Protein AF-A0A7H9HVC6-F1 (afdb_monomer_lite)

pLDDT: mean 76.09, std 16.56, range [40.53, 96.69]

Foldseek 3Di:
DVVVCVVCVVVLVCCLAQVLVCLVVVPQPVPADAQDKDFCLVRPLCVSQPNPCSVVDDAQFGMWHHNDPRKIWTFGDDLFTKIKIFPGSPLSNLVSQVVVCVVVVHDRPDPPQPFPWDKDWDWDWPDPPPDPDDDDDDDDDDPDPDDTDTDTDTDTDRDSDDGMDMGTPDHRDPPPPPPDD

Structure (mmCIF, N/CA/C/O backbone):
data_AF-A0A7H9HVC6-F1
#
_entry.id   AF-A0A7H9HVC6-F1
#
loop_
_atom_site.group_PDB
_atom_site.id
_atom_site.type_symbol
_atom_site.label_atom_id
_atom_site.label_alt_id
_atom_site.label_comp_id
_atom_site.label_asym_id
_atom_site.label_entity_id
_atom_site.label_seq_id
_atom_site.pdbx_PDB_ins_code
_atom_site.Cartn_x
_atom_site.Cartn_y
_atom_site.Cartn_z
_atom_site.occupancy
_atom_site.B_iso_or_equiv
_atom_site.auth_seq_id
_atom_site.auth_comp_id
_atom_site.auth_asym_id
_atom_site.auth_atom_id
_atom_site.pdbx_PDB_model_num
ATOM 1 N N . MET A 1 1 ? 7.213 -15.509 -13.392 1.00 59.66 1 MET A N 1
ATOM 2 C CA . MET A 1 1 ? 7.518 -14.592 -12.268 1.00 59.66 1 MET A CA 1
ATOM 3 C C . MET A 1 1 ? 7.952 -13.218 -12.749 1.00 59.66 1 MET A C 1
ATOM 5 O O . MET A 1 1 ? 7.408 -12.266 -12.218 1.00 59.66 1 MET A O 1
ATOM 9 N N . ARG A 1 2 ? 8.841 -13.082 -13.753 1.00 67.25 2 ARG A N 1
ATOM 10 C CA . ARG A 1 2 ? 9.175 -11.757 -14.321 1.00 67.25 2 ARG A CA 1
ATOM 11 C C . ARG A 1 2 ? 7.930 -10.970 -14.747 1.00 67.25 2 ARG A C 1
ATOM 13 O O . ARG A 1 2 ? 7.814 -9.810 -14.380 1.00 67.25 2 ARG A O 1
ATOM 20 N N . ASP A 1 3 ? 6.971 -11.639 -15.386 1.00 81.12 3 ASP A N 1
ATOM 21 C CA . ASP A 1 3 ? 5.720 -10.998 -15.817 1.00 81.12 3 ASP A CA 1
ATOM 22 C C . ASP A 1 3 ? 4.887 -10.472 -14.640 1.00 81.12 3 ASP A C 1
ATOM 24 O O . ASP A 1 3 ? 4.383 -9.360 -14.698 1.00 81.12 3 ASP A O 1
ATOM 28 N N . LEU A 1 4 ? 4.811 -11.221 -13.532 1.00 84.38 4 LEU A N 1
ATOM 29 C CA . LEU A 1 4 ? 4.116 -10.784 -12.316 1.00 84.38 4 LEU A CA 1
ATOM 30 C C . LEU A 1 4 ? 4.778 -9.539 -11.711 1.00 84.38 4 LEU A C 1
ATOM 32 O O . LEU A 1 4 ? 4.091 -8.592 -11.353 1.00 84.38 4 LEU A O 1
ATOM 36 N N . CYS A 1 5 ? 6.110 -9.526 -11.614 1.00 84.94 5 CYS A N 1
ATOM 37 C CA . CYS A 1 5 ? 6.838 -8.381 -11.069 1.00 84.94 5 CYS A CA 1
ATOM 38 C C . CYS A 1 5 ? 6.649 -7.119 -11.920 1.00 84.94 5 CYS A C 1
ATOM 40 O O . CYS A 1 5 ? 6.549 -6.033 -11.362 1.00 84.94 5 CYS A O 1
ATOM 42 N N . LEU A 1 6 ? 6.583 -7.258 -13.249 1.00 86.31 6 LEU A N 1
ATOM 43 C CA . LEU A 1 6 ? 6.290 -6.140 -14.147 1.00 86.31 6 LEU A CA 1
ATOM 44 C C . LEU A 1 6 ? 4.859 -5.632 -13.955 1.00 86.31 6 LEU A C 1
ATOM 46 O O . LEU A 1 6 ? 4.664 -4.431 -13.829 1.00 86.31 6 LEU A O 1
ATOM 50 N N . GLN A 1 7 ? 3.880 -6.535 -13.861 1.00 86.06 7 GLN A N 1
ATOM 51 C CA . GLN A 1 7 ? 2.475 -6.166 -13.656 1.00 86.06 7 GLN A CA 1
ATOM 52 C C . GLN A 1 7 ? 2.194 -5.536 -12.287 1.00 86.06 7 GLN A C 1
ATOM 54 O O . GLN A 1 7 ? 1.274 -4.735 -12.161 1.00 86.06 7 GLN A O 1
ATOM 59 N N . LEU A 1 8 ? 2.956 -5.914 -11.260 1.00 90.44 8 LEU A N 1
ATOM 60 C CA . LEU A 1 8 ? 2.825 -5.369 -9.909 1.00 90.44 8 LEU A CA 1
ATOM 61 C C . LEU A 1 8 ? 3.616 -4.086 -9.685 1.00 90.44 8 LEU A C 1
ATOM 63 O O . LEU A 1 8 ? 3.403 -3.426 -8.672 1.00 90.44 8 LEU A O 1
ATOM 67 N N . LYS A 1 9 ? 4.557 -3.754 -10.572 1.00 90.25 9 LYS A N 1
ATOM 68 C CA . LYS A 1 9 ? 5.484 -2.640 -10.368 1.00 90.25 9 LYS A CA 1
ATOM 69 C C . LYS A 1 9 ? 4.735 -1.342 -10.075 1.00 90.25 9 LYS A C 1
ATOM 71 O O . LYS A 1 9 ? 5.022 -0.702 -9.068 1.00 90.25 9 LYS A O 1
ATOM 76 N N . ASP A 1 10 ? 3.779 -0.994 -10.925 1.00 88.81 10 ASP A N 1
ATOM 77 C CA . ASP A 1 10 ? 3.070 0.283 -10.831 1.00 88.81 10 ASP A CA 1
ATOM 78 C C . ASP A 1 10 ? 2.178 0.332 -9.583 1.00 88.81 10 ASP A C 1
ATOM 80 O O . ASP A 1 10 ? 2.130 1.349 -8.898 1.00 88.81 10 ASP A O 1
ATOM 84 N N . GLU A 1 11 ? 1.581 -0.799 -9.193 1.00 90.75 11 GLU A N 1
ATOM 85 C CA . GLU A 1 11 ? 0.817 -0.896 -7.943 1.00 90.75 11 GLU A CA 1
ATOM 86 C C . GLU A 1 11 ? 1.710 -0.772 -6.708 1.00 90.75 11 GLU A C 1
ATOM 88 O O . GLU A 1 11 ? 1.336 -0.134 -5.731 1.00 90.75 11 GLU A O 1
ATOM 93 N N . LEU A 1 12 ? 2.912 -1.355 -6.723 1.00 91.44 12 LEU A N 1
ATOM 94 C CA . LEU A 1 12 ? 3.859 -1.209 -5.617 1.00 91.44 12 LEU A CA 1
ATOM 95 C C . LEU A 1 12 ? 4.361 0.233 -5.494 1.00 91.44 12 LEU A C 1
ATOM 97 O O . LEU A 1 12 ? 4.558 0.709 -4.375 1.00 91.44 12 LEU A O 1
ATOM 101 N N . VAL A 1 13 ? 4.533 0.934 -6.619 1.00 90.00 13 VAL A N 1
ATOM 102 C CA . VAL A 1 13 ? 4.846 2.369 -6.634 1.00 90.00 13 VAL A CA 1
ATOM 103 C C . VAL A 1 13 ? 3.679 3.166 -6.056 1.00 90.00 13 VAL A C 1
ATOM 105 O O . VAL A 1 13 ? 3.896 3.936 -5.124 1.00 90.00 13 VAL A O 1
ATOM 108 N N . LEU A 1 14 ? 2.449 2.917 -6.515 1.00 90.75 14 LEU A N 1
ATOM 109 C CA . LEU A 1 14 ? 1.233 3.538 -5.983 1.00 90.75 14 LEU A CA 1
ATOM 110 C C . LEU A 1 14 ? 1.116 3.322 -4.463 1.00 90.75 14 LEU A C 1
ATOM 112 O O . LEU A 1 14 ? 0.908 4.268 -3.703 1.00 90.75 14 LEU A O 1
ATOM 116 N N . ILE A 1 15 ? 1.320 2.086 -3.998 1.00 92.19 15 ILE A N 1
ATOM 117 C CA . ILE A 1 15 ? 1.282 1.728 -2.576 1.00 92.19 15 ILE A CA 1
ATOM 118 C C . ILE A 1 15 ? 2.338 2.502 -1.781 1.00 92.19 15 ILE A C 1
ATOM 120 O O . ILE A 1 15 ? 2.041 3.037 -0.710 1.00 92.19 15 ILE A O 1
ATOM 124 N N . ALA A 1 16 ? 3.574 2.551 -2.278 1.00 91.25 16 ALA A N 1
ATOM 125 C CA . ALA A 1 16 ? 4.679 3.184 -1.573 1.00 91.25 16 ALA A CA 1
ATOM 126 C C . ALA A 1 16 ? 4.565 4.714 -1.550 1.00 91.25 16 ALA A C 1
ATOM 128 O O . ALA A 1 16 ? 4.833 5.313 -0.511 1.00 91.25 16 ALA A O 1
ATOM 129 N N . TYR A 1 17 ? 4.184 5.347 -2.660 1.00 89.50 17 TYR A N 1
ATOM 130 C CA . TYR A 1 17 ? 4.224 6.804 -2.800 1.00 89.50 17 TYR A CA 1
ATOM 131 C C . TYR A 1 17 ? 2.928 7.489 -2.378 1.00 89.50 17 TYR A C 1
ATOM 133 O O . TYR A 1 17 ? 3.011 8.481 -1.648 1.00 89.50 17 TYR A O 1
ATOM 141 N N . GLU A 1 18 ? 1.777 6.927 -2.752 1.00 87.94 18 GLU A N 1
ATOM 142 C CA . GLU A 1 18 ? 0.467 7.554 -2.549 1.00 87.94 18 GLU A CA 1
ATOM 143 C C . GLU A 1 18 ? -0.264 6.981 -1.333 1.00 87.94 18 GLU A C 1
ATOM 145 O O . GLU A 1 18 ? -0.751 7.722 -0.480 1.00 87.94 18 GLU A O 1
ATOM 150 N N . LEU A 1 19 ? -0.304 5.651 -1.178 1.00 89.50 19 LEU A N 1
ATOM 151 C CA . LEU A 1 19 ? -1.044 5.059 -0.058 1.00 89.50 19 LEU A CA 1
ATOM 152 C C . LEU A 1 19 ? -0.282 5.187 1.264 1.00 89.50 19 LEU A C 1
ATOM 154 O O . LEU A 1 19 ? -0.906 5.391 2.301 1.00 89.50 19 LEU A O 1
ATOM 158 N N . ALA A 1 20 ? 1.046 5.049 1.277 1.00 89.50 20 ALA A N 1
ATOM 159 C CA . ALA A 1 20 ? 1.803 5.006 2.530 1.00 89.50 20 ALA A CA 1
ATOM 160 C C . ALA A 1 20 ? 1.584 6.235 3.441 1.00 89.50 20 ALA A C 1
ATOM 162 O O . ALA A 1 20 ? 1.330 6.027 4.634 1.00 89.50 20 ALA A O 1
ATOM 163 N N . PRO A 1 21 ? 1.626 7.487 2.938 1.00 88.44 21 PRO A N 1
ATOM 164 C CA . PRO A 1 21 ? 1.327 8.669 3.748 1.00 88.44 21 PRO A CA 1
ATOM 165 C C . PRO A 1 21 ? -0.103 8.649 4.300 1.00 88.44 21 PRO A C 1
ATOM 167 O O . PRO A 1 21 ? -0.303 8.823 5.504 1.00 88.44 21 PRO A O 1
ATOM 170 N N . GLU A 1 22 ? -1.084 8.340 3.452 1.00 88.56 22 GLU A N 1
ATOM 171 C CA . GLU A 1 22 ? -2.505 8.319 3.810 1.00 88.56 22 GLU A CA 1
ATOM 172 C C . GLU A 1 22 ? -2.849 7.228 4.833 1.00 88.56 22 GLU A C 1
ATOM 174 O O . GLU A 1 22 ? -3.655 7.437 5.744 1.00 88.56 22 GLU A O 1
ATOM 179 N N . LEU A 1 23 ? -2.204 6.064 4.735 1.00 87.06 23 LEU A N 1
ATOM 180 C CA . LEU A 1 23 ? -2.381 4.948 5.666 1.00 87.06 23 LEU A CA 1
ATOM 181 C C . LEU A 1 23 ? -1.805 5.236 7.060 1.00 87.06 23 LEU A C 1
ATOM 183 O O . LEU A 1 23 ? -2.256 4.632 8.041 1.00 87.06 23 LEU A O 1
ATOM 187 N N . VAL A 1 24 ? -0.801 6.114 7.159 1.00 86.19 24 VAL A N 1
ATOM 188 C CA . VAL A 1 24 ? -0.196 6.537 8.432 1.00 86.19 24 VAL A CA 1
ATOM 189 C C . VAL A 1 24 ? -0.945 7.723 9.030 1.00 86.19 24 VAL A C 1
ATOM 191 O O . VAL A 1 24 ? -1.272 7.685 10.216 1.00 86.19 24 VAL A O 1
ATOM 194 N N . ALA A 1 25 ? -1.224 8.750 8.225 1.00 84.25 25 ALA A N 1
ATOM 195 C CA . ALA A 1 25 ? -1.950 9.942 8.658 1.00 84.25 25 ALA A CA 1
ATOM 196 C C . ALA A 1 25 ? -3.412 9.628 9.006 1.00 84.25 25 ALA A C 1
ATOM 198 O O . ALA A 1 25 ? -4.014 10.303 9.838 1.00 84.25 25 ALA A O 1
ATOM 199 N N . GLY A 1 26 ? -3.977 8.582 8.394 1.00 77.25 26 GLY A N 1
ATOM 200 C CA . GLY A 1 26 ? -5.366 8.196 8.592 1.00 77.25 26 GLY A CA 1
ATOM 201 C C . GLY A 1 26 ? -6.350 9.175 7.957 1.00 77.25 26 GLY A C 1
ATOM 202 O O . GLY A 1 26 ? -7.506 9.177 8.357 1.00 77.25 26 GLY A O 1
ATOM 203 N N . GLY A 1 27 ? -5.924 9.994 6.990 1.00 78.50 27 GLY A N 1
ATOM 204 C CA . GLY A 1 27 ? -6.801 10.928 6.283 1.00 78.50 27 GLY A CA 1
ATOM 205 C C . GLY A 1 27 ? -7.852 10.175 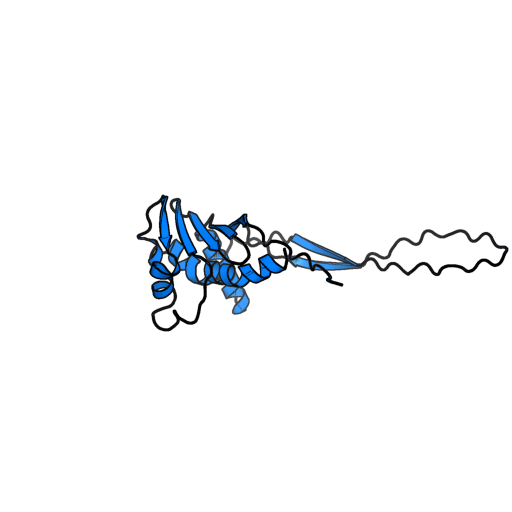5.472 1.00 78.50 27 GLY A C 1
ATOM 206 O O . GLY A 1 27 ? -8.992 9.994 5.901 1.00 78.50 27 GLY A O 1
ATOM 207 N N . THR A 1 28 ? -7.450 9.651 4.319 1.00 79.06 28 THR A N 1
ATOM 208 C CA . THR A 1 28 ? -8.362 8.958 3.398 1.00 79.06 28 THR A CA 1
ATOM 209 C C . THR A 1 28 ? -8.873 7.626 3.966 1.00 79.06 28 THR A C 1
ATOM 211 O O . THR A 1 28 ? -10.037 7.265 3.782 1.00 79.06 28 THR A O 1
ATOM 214 N N . PHE A 1 29 ? -8.030 6.907 4.714 1.00 81.94 29 PHE A N 1
ATOM 215 C CA . PHE A 1 29 ? -8.341 5.576 5.256 1.00 81.94 29 PHE A CA 1
ATOM 216 C C . PHE A 1 29 ? -8.858 5.582 6.705 1.00 81.94 29 PHE A C 1
ATOM 218 O O . PHE A 1 29 ? -9.183 4.519 7.238 1.00 81.94 29 PHE A O 1
ATOM 225 N N . GLY A 1 30 ? -8.963 6.744 7.363 1.00 75.75 30 GLY A N 1
ATOM 226 C CA . GLY A 1 30 ? -9.341 6.839 8.782 1.00 75.75 30 GLY A CA 1
ATOM 227 C C . GLY A 1 30 ? -10.737 6.313 9.098 1.00 75.75 30 GLY A C 1
ATOM 228 O O . GLY A 1 30 ? -10.958 5.739 10.165 1.00 75.75 30 GLY A O 1
ATOM 229 N N . ASN A 1 31 ? -11.655 6.435 8.138 1.00 81.38 31 ASN A N 1
ATOM 230 C CA . ASN A 1 31 ? -13.034 5.964 8.268 1.00 81.38 31 ASN A CA 1
ATOM 231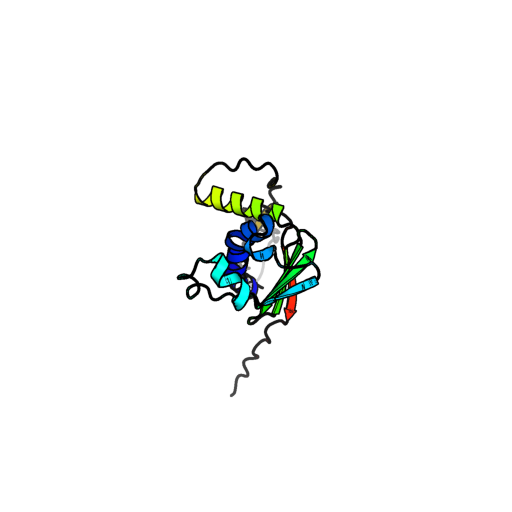 C C . ASN A 1 31 ? -13.158 4.435 8.201 1.00 81.38 31 ASN A C 1
ATOM 233 O O . ASN A 1 31 ? -14.198 3.892 8.576 1.00 81.38 31 ASN A O 1
ATOM 237 N N . LEU A 1 32 ? -12.118 3.733 7.739 1.00 87.25 32 LEU A N 1
ATOM 238 C CA . LEU A 1 32 ? -12.142 2.285 7.593 1.00 87.25 32 LEU A CA 1
ATOM 239 C C . LEU A 1 32 ? -11.948 1.620 8.965 1.00 87.25 32 LEU A C 1
ATOM 241 O O . LEU A 1 32 ? -10.885 1.719 9.595 1.00 87.25 32 LEU A O 1
ATOM 245 N N . ARG A 1 33 ? -12.988 0.936 9.454 1.00 90.19 33 ARG A N 1
ATOM 246 C CA . ARG A 1 33 ? -12.931 0.159 10.703 1.00 90.19 33 ARG A CA 1
ATOM 247 C C . ARG A 1 33 ? -12.182 -1.157 10.494 1.00 90.19 33 ARG A C 1
ATOM 249 O O . ARG A 1 33 ? -12.079 -1.658 9.380 1.00 90.19 33 ARG A O 1
ATOM 256 N N . ILE A 1 34 ? -11.658 -1.736 11.574 1.00 91.94 34 ILE A N 1
ATOM 257 C CA . ILE A 1 34 ? -11.014 -3.058 11.514 1.00 91.94 34 ILE A CA 1
ATOM 258 C C . ILE A 1 34 ? -12.047 -4.100 11.052 1.00 91.94 34 ILE A C 1
ATOM 260 O O . ILE A 1 34 ? -13.159 -4.136 11.570 1.00 91.94 34 ILE A O 1
ATOM 264 N N . GLY A 1 35 ? -11.675 -4.915 10.067 1.00 90.50 35 GLY A N 1
ATOM 265 C CA . GLY A 1 35 ? -12.532 -5.894 9.396 1.00 90.50 35 GLY A CA 1
ATOM 266 C C . GLY A 1 35 ? 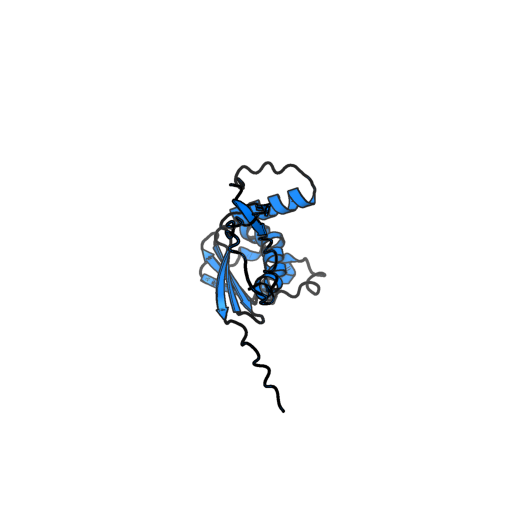-13.369 -5.321 8.248 1.00 90.50 35 GLY A C 1
ATOM 267 O O . GLY A 1 35 ? -13.925 -6.090 7.471 1.00 90.50 35 GLY A O 1
ATOM 268 N N . GLN A 1 36 ? -13.446 -3.995 8.102 1.00 92.62 36 GLN A N 1
ATOM 269 C CA . GLN A 1 36 ? -14.205 -3.362 7.029 1.00 92.62 36 GLN A CA 1
ATOM 270 C C . GLN A 1 36 ? -13.409 -3.369 5.725 1.00 92.62 36 GLN A C 1
ATOM 272 O O . GLN A 1 36 ? -12.217 -3.045 5.709 1.00 92.62 36 GLN A O 1
ATOM 277 N N . SER A 1 37 ? -14.106 -3.708 4.643 1.00 92.19 37 SER A N 1
ATOM 278 C CA . SER A 1 37 ? -13.616 -3.630 3.273 1.00 92.19 37 SER A CA 1
ATOM 279 C C . SER A 1 37 ? -14.358 -2.533 2.517 1.00 92.19 37 SER A C 1
ATOM 281 O O . SER A 1 37 ? -15.561 -2.345 2.715 1.00 92.19 37 SER A O 1
ATOM 283 N N . SER A 1 38 ? -13.638 -1.812 1.669 1.00 91.75 38 SER A N 1
ATOM 284 C CA . SER A 1 38 ? -14.187 -0.772 0.806 1.00 91.75 38 SER A CA 1
ATOM 285 C C . SER A 1 38 ? -13.599 -0.894 -0.589 1.00 91.75 38 SER A C 1
ATOM 287 O O . SER A 1 38 ? -12.428 -1.243 -0.750 1.00 91.75 38 SER A O 1
ATOM 289 N N . ASP A 1 39 ? -14.417 -0.571 -1.585 1.00 90.94 39 ASP A N 1
ATOM 290 C CA . ASP A 1 39 ? -13.985 -0.489 -2.975 1.00 90.94 39 ASP A CA 1
ATOM 291 C C . ASP A 1 39 ? -12.954 0.635 -3.145 1.00 90.94 39 ASP A C 1
ATOM 293 O O . ASP A 1 39 ? -13.150 1.751 -2.647 1.00 90.94 39 ASP A O 1
ATOM 297 N N . PHE A 1 40 ? -11.835 0.310 -3.790 1.00 89.00 40 PHE A N 1
ATOM 298 C CA . PHE A 1 40 ? -10.672 1.182 -3.885 1.00 89.00 40 PHE A CA 1
ATOM 299 C C . PHE A 1 40 ? -10.926 2.362 -4.827 1.00 89.00 40 PHE A C 1
ATOM 301 O O . PHE A 1 40 ? -10.725 3.522 -4.450 1.00 89.00 40 PHE A O 1
ATOM 308 N N . ALA A 1 41 ? -11.423 2.063 -6.029 1.00 84.75 41 ALA A N 1
ATOM 309 C CA . ALA A 1 41 ? -11.643 3.038 -7.087 1.00 84.75 41 ALA A CA 1
ATOM 310 C C . ALA A 1 41 ? -12.647 4.118 -6.666 1.00 84.75 41 ALA A C 1
ATOM 312 O O . ALA A 1 41 ? -12.361 5.311 -6.748 1.00 84.75 41 ALA A O 1
ATOM 313 N N . SER A 1 42 ? -13.800 3.705 -6.145 1.00 82.12 42 SER A N 1
ATOM 314 C CA . SER A 1 42 ? -14.886 4.626 -5.800 1.00 82.12 42 SER A CA 1
ATOM 315 C C . SER A 1 42 ? -14.595 5.495 -4.574 1.00 82.12 42 SER A C 1
ATOM 317 O O . SER A 1 42 ? -15.024 6.647 -4.528 1.00 82.12 42 SER A O 1
ATOM 319 N N . ASN A 1 43 ? -13.881 4.973 -3.570 1.00 82.62 43 ASN A N 1
ATOM 320 C CA . ASN A 1 43 ? -13.778 5.643 -2.267 1.00 82.62 43 ASN A CA 1
ATOM 321 C C . ASN A 1 43 ? -12.448 6.354 -2.012 1.00 82.62 43 ASN A C 1
ATOM 323 O O . ASN A 1 43 ? -12.408 7.234 -1.139 1.00 82.62 43 ASN A O 1
ATOM 327 N N . PHE A 1 44 ? -11.379 5.963 -2.712 1.00 82.00 44 PHE A N 1
ATOM 328 C CA . PHE A 1 44 ? -10.018 6.389 -2.380 1.00 82.00 44 PHE A CA 1
ATOM 329 C C . PHE A 1 44 ? -9.309 7.098 -3.535 1.00 82.00 44 PHE A C 1
ATOM 331 O O . PHE A 1 44 ? -8.651 8.100 -3.274 1.00 82.00 44 PHE A O 1
ATOM 338 N N . VAL A 1 45 ? -9.468 6.659 -4.789 1.00 80.94 45 VAL A N 1
ATOM 339 C CA . VAL A 1 45 ? -8.710 7.206 -5.938 1.00 80.94 45 VAL A CA 1
ATOM 340 C C . VAL A 1 45 ? -8.900 8.717 -6.103 1.00 80.94 45 VAL A C 1
ATOM 342 O O . VAL A 1 45 ? -7.924 9.454 -6.201 1.00 80.94 45 VAL A O 1
ATOM 345 N N . SER A 1 46 ? -10.140 9.204 -6.039 1.00 77.88 46 SER A N 1
ATOM 346 C CA . SER A 1 46 ? -10.445 10.638 -6.177 1.00 77.88 46 SER A CA 1
ATOM 347 C C . SER A 1 46 ? -9.871 11.504 -5.049 1.00 77.88 46 SER A C 1
ATOM 349 O O . SER A 1 46 ? -9.560 12.675 -5.270 1.00 77.88 46 SER A O 1
ATOM 351 N N . LYS A 1 47 ? -9.718 10.933 -3.848 1.00 80.75 47 LYS A N 1
ATOM 352 C CA . LYS A 1 47 ? -9.164 11.613 -2.668 1.00 80.75 47 LYS A CA 1
ATOM 353 C C . LYS A 1 47 ? -7.638 11.577 -2.636 1.00 80.75 47 LYS A C 1
ATOM 355 O O . LYS A 1 47 ? -7.039 12.542 -2.186 1.00 80.75 47 LYS A O 1
ATOM 360 N N . LEU A 1 48 ? -7.040 10.485 -3.114 1.00 78.31 48 LEU A N 1
ATOM 361 C CA . LEU A 1 48 ? -5.589 10.315 -3.224 1.00 78.31 48 LEU A CA 1
ATOM 362 C C . LEU A 1 48 ? -4.993 11.237 -4.295 1.00 78.31 48 LEU A C 1
ATOM 364 O O . LEU A 1 48 ? -3.949 11.828 -4.063 1.00 78.31 48 LEU A O 1
ATOM 368 N N . LEU A 1 49 ? -5.665 11.381 -5.442 1.00 72.94 49 LEU A N 1
ATOM 369 C CA . LEU A 1 49 ? -5.091 12.024 -6.633 1.00 72.94 49 LEU A CA 1
ATOM 370 C C . LEU A 1 49 ? -5.606 13.440 -6.907 1.00 72.94 49 LEU A C 1
ATOM 372 O O . LEU A 1 49 ? -5.240 14.034 -7.908 1.00 72.94 49 LEU A O 1
ATOM 376 N N . GLY A 1 50 ? -6.466 13.993 -6.049 1.00 66.44 50 GLY A N 1
ATOM 377 C CA . GLY A 1 50 ? -6.942 15.367 -6.205 1.00 66.44 50 GLY A CA 1
ATOM 378 C C . GLY A 1 50 ? -7.715 15.613 -7.507 1.00 66.44 50 GLY A C 1
ATOM 379 O O . GLY A 1 50 ? -7.245 16.327 -8.379 1.00 66.44 50 GLY A O 1
ATOM 380 N N . GLY A 1 51 ? -8.938 15.084 -7.615 1.00 59.03 51 GLY A N 1
ATOM 381 C CA . GLY A 1 51 ? -9.967 15.544 -8.567 1.00 59.03 51 GLY A CA 1
ATOM 382 C C . GLY A 1 51 ? -9.710 15.295 -10.064 1.00 59.03 51 GLY A C 1
ATOM 383 O O . GLY A 1 51 ? -10.419 14.486 -10.663 1.00 59.03 51 GLY A O 1
ATOM 384 N N . ASP A 1 52 ? -8.736 15.980 -10.664 1.00 60.03 52 ASP A N 1
ATOM 385 C CA . ASP A 1 52 ? -8.512 16.037 -12.120 1.00 60.03 52 ASP A CA 1
ATOM 386 C C . ASP A 1 52 ? -7.627 14.880 -12.631 1.00 60.03 52 ASP A C 1
ATOM 388 O O . ASP A 1 52 ? -7.874 14.315 -13.697 1.00 60.03 52 ASP A O 1
ATOM 392 N N . ASP A 1 53 ? -6.683 14.407 -11.809 1.00 62.03 53 ASP A N 1
ATOM 393 C CA . ASP A 1 53 ? -5.757 13.316 -12.167 1.00 62.03 53 ASP A CA 1
ATOM 394 C C . ASP A 1 53 ? -6.367 11.911 -12.001 1.00 62.03 53 ASP A C 1
ATOM 396 O O . ASP A 1 53 ? -5.733 10.893 -12.289 1.00 62.03 53 ASP A O 1
ATOM 400 N N . SER A 1 54 ? -7.627 11.826 -11.567 1.00 61.50 54 SER A N 1
ATOM 401 C CA . SER A 1 54 ? -8.322 10.555 -11.316 1.00 61.50 54 SER A CA 1
ATOM 402 C C . SER A 1 54 ? -8.452 9.665 -12.561 1.00 61.50 54 SER A C 1
ATOM 404 O O . SER A 1 54 ? -8.485 8.443 -12.436 1.00 61.50 54 SER A O 1
ATOM 406 N N . ASN A 1 55 ? -8.454 10.257 -13.759 1.00 62.06 55 ASN A N 1
ATOM 407 C CA . ASN A 1 55 ? -8.494 9.528 -15.031 1.00 62.06 55 ASN A CA 1
ATOM 408 C C . ASN A 1 55 ? -7.115 9.039 -15.507 1.00 62.06 55 ASN A C 1
ATOM 410 O O . ASN A 1 55 ? -7.044 8.267 -16.463 1.00 62.06 55 ASN A O 1
ATOM 414 N N . LEU A 1 56 ? -6.021 9.483 -14.877 1.00 63.22 56 LEU A N 1
ATOM 415 C CA . LEU A 1 56 ? -4.655 9.165 -15.305 1.00 63.22 56 LEU A CA 1
ATOM 416 C C . LEU A 1 56 ? -4.130 7.855 -14.703 1.00 63.22 56 LEU A C 1
ATOM 418 O O . LEU A 1 56 ? -3.182 7.280 -15.237 1.00 63.22 56 LEU A O 1
ATOM 422 N N . ILE A 1 57 ? -4.741 7.361 -13.620 1.00 66.88 57 ILE A N 1
ATOM 423 C CA . ILE A 1 57 ? -4.291 6.152 -12.922 1.00 66.88 57 ILE A CA 1
ATOM 424 C C . ILE A 1 57 ? -5.336 5.044 -13.031 1.00 66.88 57 ILE A C 1
ATOM 426 O O . ILE A 1 57 ? -6.341 5.021 -12.325 1.00 66.88 57 ILE A O 1
ATOM 430 N N . THR A 1 58 ? -5.050 4.051 -13.870 1.00 73.81 58 THR A N 1
ATOM 431 C CA . THR A 1 58 ? -5.772 2.774 -13.882 1.00 73.81 58 THR A CA 1
ATOM 432 C C . THR A 1 58 ? -5.135 1.809 -12.883 1.00 73.81 58 THR A C 1
ATOM 434 O O . THR A 1 58 ? -4.247 1.039 -13.253 1.00 73.81 58 THR A O 1
ATOM 437 N N . SER A 1 59 ? -5.567 1.850 -11.619 1.00 86.06 59 SER A N 1
ATOM 438 C CA . SER A 1 59 ? -5.183 0.830 -10.632 1.00 86.06 59 SER A CA 1
ATOM 439 C C . SER A 1 59 ? -6.040 -0.426 -10.786 1.00 86.06 59 SER A C 1
ATOM 441 O O . SER A 1 59 ? -7.237 -0.360 -11.062 1.00 86.06 59 SER A O 1
ATOM 443 N N . ARG A 1 60 ? -5.413 -1.582 -10.585 1.00 91.06 60 ARG A N 1
ATOM 444 C CA . ARG A 1 60 ? -6.038 -2.913 -10.561 1.00 91.06 60 ARG A CA 1
ATOM 445 C C . ARG A 1 60 ? -6.329 -3.399 -9.140 1.00 91.06 60 ARG A C 1
ATOM 447 O O . ARG A 1 60 ? -6.683 -4.562 -8.935 1.00 91.06 60 ARG A O 1
ATOM 454 N N . ILE A 1 61 ? -6.133 -2.538 -8.144 1.00 92.75 61 ILE A N 1
ATOM 455 C CA . ILE A 1 61 ? -6.575 -2.791 -6.776 1.00 92.75 61 ILE A CA 1
ATOM 456 C C . ILE A 1 61 ? -8.091 -2.589 -6.743 1.00 92.75 61 ILE A C 1
ATOM 458 O O . ILE A 1 61 ? -8.580 -1.492 -6.991 1.00 92.75 61 ILE A O 1
ATOM 462 N N . GLU A 1 62 ? -8.836 -3.644 -6.427 1.00 93.25 62 GLU A N 1
ATOM 463 C CA . GLU A 1 62 ? -10.298 -3.590 -6.336 1.00 93.25 62 GLU A CA 1
ATOM 464 C C . GLU A 1 62 ? -10.753 -3.150 -4.948 1.00 93.25 62 GLU A C 1
ATOM 466 O O . GLU A 1 62 ? -11.622 -2.297 -4.812 1.00 93.25 62 GLU A O 1
ATOM 471 N N . THR A 1 63 ? -10.174 -3.722 -3.889 1.00 94.44 63 THR A N 1
ATOM 472 C CA . THR A 1 63 ? -10.638 -3.455 -2.522 1.00 94.44 63 THR A CA 1
ATOM 473 C C . THR A 1 63 ? -9.501 -3.228 -1.547 1.00 94.44 63 THR A C 1
ATOM 475 O O . THR A 1 63 ? -8.408 -3.785 -1.675 1.00 94.44 63 THR A O 1
ATOM 478 N N . VAL A 1 64 ? -9.795 -2.430 -0.521 1.00 94.50 64 VAL A N 1
ATOM 479 C CA . VAL A 1 64 ? -8.923 -2.193 0.628 1.00 94.50 64 VAL A CA 1
ATOM 480 C C . VAL A 1 64 ? -9.651 -2.603 1.889 1.00 94.50 64 VAL A C 1
ATOM 482 O O . VAL A 1 64 ? -10.763 -2.159 2.161 1.00 94.50 64 VAL A O 1
ATOM 485 N N . THR A 1 65 ? -9.002 -3.445 2.684 1.00 94.25 65 THR A N 1
ATOM 486 C CA . THR A 1 65 ? -9.529 -3.954 3.947 1.00 94.25 65 THR A CA 1
ATOM 487 C C . THR A 1 65 ? -8.574 -3.613 5.077 1.00 94.25 65 THR A C 1
ATOM 489 O O . THR A 1 65 ? -7.380 -3.915 5.005 1.00 94.25 65 THR A O 1
ATOM 492 N N . ARG A 1 66 ? -9.080 -3.023 6.161 1.00 93.44 66 ARG A N 1
ATOM 493 C CA . ARG A 1 66 ? -8.265 -2.798 7.361 1.00 93.44 66 ARG A CA 1
ATOM 494 C C . ARG A 1 66 ? -8.256 -4.059 8.210 1.00 93.44 66 ARG A C 1
ATOM 496 O O . ARG A 1 66 ? -9.268 -4.418 8.797 1.00 93.44 66 ARG A O 1
ATOM 503 N N . VAL A 1 67 ? -7.112 -4.725 8.307 1.00 93.38 67 VAL A N 1
ATOM 504 C CA . VAL A 1 67 ? -6.993 -6.002 9.033 1.00 93.38 67 VAL A CA 1
ATOM 505 C C . VAL A 1 67 ? -6.616 -5.781 10.498 1.00 93.38 67 VAL A C 1
ATOM 507 O O . VAL A 1 67 ? -7.043 -6.526 11.372 1.00 93.38 67 VAL A O 1
ATOM 510 N N . ALA A 1 68 ? -5.841 -4.736 10.792 1.00 91.25 68 ALA A N 1
ATOM 511 C CA . ALA A 1 68 ? -5.494 -4.346 12.158 1.00 91.25 68 ALA A CA 1
ATOM 512 C C . ALA A 1 68 ? -5.257 -2.831 12.252 1.00 91.25 68 ALA A C 1
ATOM 514 O O . ALA A 1 68 ? -5.395 -2.102 11.269 1.00 91.25 68 ALA A O 1
ATOM 515 N N . LYS A 1 69 ? -4.856 -2.338 13.433 1.00 85.69 69 LYS A N 1
ATOM 516 C CA . LYS A 1 69 ? -4.621 -0.901 13.681 1.00 85.69 69 LYS A CA 1
ATOM 517 C C . LYS A 1 69 ? -3.736 -0.244 12.612 1.00 85.69 69 LYS A C 1
ATOM 519 O O . LYS A 1 69 ? -4.077 0.844 12.157 1.00 85.69 69 LYS A O 1
ATOM 524 N N . SER A 1 70 ? -2.657 -0.915 12.208 1.00 86.12 70 SER A N 1
ATOM 525 C CA . SER A 1 70 ? -1.676 -0.452 11.213 1.00 86.12 70 SER A CA 1
ATOM 526 C C . SER A 1 70 ? -1.383 -1.503 10.136 1.00 86.12 70 SER A C 1
ATOM 528 O O . SER A 1 70 ? -0.266 -1.556 9.622 1.00 86.12 70 SER A O 1
ATOM 530 N N . ARG A 1 71 ? -2.348 -2.390 9.856 1.00 91.94 71 ARG A N 1
ATOM 531 C CA . ARG A 1 71 ? -2.222 -3.427 8.824 1.00 91.94 71 ARG A CA 1
ATOM 532 C C . ARG A 1 71 ? -3.406 -3.386 7.887 1.00 91.94 71 ARG A C 1
ATOM 534 O O . ARG A 1 71 ? -4.552 -3.332 8.339 1.00 91.94 71 ARG A O 1
ATOM 541 N N . TYR A 1 72 ? -3.110 -3.474 6.603 1.00 94.50 72 TYR A N 1
ATOM 542 C CA . TYR A 1 72 ? -4.093 -3.372 5.537 1.00 94.50 72 TYR A CA 1
ATOM 543 C C . TYR A 1 72 ? -3.899 -4.512 4.550 1.00 94.50 72 TYR A C 1
ATOM 545 O O . TYR A 1 72 ? -2.788 -5.007 4.379 1.00 94.50 72 TYR A O 1
ATOM 553 N N . LYS A 1 73 ? -4.993 -4.925 3.926 1.00 95.94 73 LYS A N 1
ATOM 554 C CA . LYS A 1 73 ? -5.029 -5.926 2.870 1.00 95.94 73 LYS A CA 1
ATOM 555 C C . LYS A 1 73 ? -5.635 -5.288 1.634 1.00 95.94 73 LYS A C 1
ATOM 557 O O . LYS A 1 73 ? -6.715 -4.709 1.722 1.00 95.94 73 LYS A O 1
ATOM 562 N N . LEU A 1 74 ? -4.945 -5.408 0.514 1.00 96.06 74 LEU A N 1
ATOM 563 C CA . LEU A 1 74 ? -5.386 -4.939 -0.789 1.00 96.06 74 LEU A CA 1
ATOM 564 C C . LEU A 1 74 ? -5.700 -6.161 -1.646 1.00 96.06 74 LEU A C 1
ATOM 566 O O . LEU A 1 74 ? -4.882 -7.080 -1.729 1.00 96.06 74 LEU A O 1
ATOM 570 N N . HIS A 1 75 ? -6.877 -6.182 -2.258 1.00 96.56 75 HIS A N 1
ATOM 571 C CA . HIS A 1 75 ? -7.218 -7.190 -3.253 1.00 96.56 75 HIS A CA 1
ATOM 572 C C . HIS A 1 75 ? -6.857 -6.656 -4.635 1.00 96.56 75 HIS A C 1
ATOM 574 O O . HIS A 1 75 ? -7.394 -5.633 -5.054 1.00 96.56 75 HIS A O 1
ATOM 580 N N . TYR A 1 76 ? -5.938 -7.333 -5.315 1.00 95.31 76 TYR A N 1
ATOM 581 C CA . TYR A 1 76 ? -5.520 -7.007 -6.674 1.00 95.31 76 TYR A CA 1
ATOM 582 C C . TYR A 1 76 ? -6.103 -8.023 -7.643 1.00 95.31 76 TYR A C 1
ATOM 584 O O . TYR A 1 76 ? -5.974 -9.234 -7.426 1.00 95.31 76 TYR A O 1
ATOM 592 N N . LYS A 1 77 ? -6.646 -7.525 -8.755 1.00 93.62 77 LYS A N 1
ATOM 593 C CA . LYS A 1 77 ? -7.182 -8.370 -9.812 1.00 93.62 77 LYS A CA 1
ATOM 594 C C . LYS A 1 77 ? -6.758 -7.885 -11.193 1.00 93.62 77 LYS A C 1
ATOM 596 O O . LYS A 1 77 ? -7.149 -6.825 -11.666 1.00 93.62 77 LYS A O 1
ATOM 601 N N . GLY A 1 78 ? -5.960 -8.710 -11.855 1.00 89.19 78 GLY A N 1
ATOM 602 C CA . GLY A 1 78 ? -5.581 -8.578 -13.258 1.00 89.19 78 GLY A CA 1
ATOM 603 C C . GLY A 1 78 ? -5.462 -9.967 -13.878 1.00 89.19 78 GLY A C 1
ATOM 604 O O . GLY A 1 78 ? -6.279 -10.844 -13.603 1.00 89.19 78 GLY A O 1
ATOM 605 N N . ASP A 1 79 ? -4.402 -10.211 -14.653 1.00 89.81 79 ASP A N 1
ATOM 606 C CA . ASP A 1 79 ? -4.090 -11.571 -15.131 1.00 89.81 79 ASP A CA 1
ATOM 607 C C . ASP A 1 79 ? -3.780 -12.523 -13.961 1.00 89.81 79 ASP A C 1
ATOM 609 O O . ASP A 1 79 ? -4.011 -13.736 -14.023 1.00 89.81 79 ASP A O 1
ATOM 613 N N . TRP A 1 80 ? -3.238 -11.945 -12.889 1.00 92.06 80 TRP A N 1
ATOM 614 C CA . TRP A 1 80 ? -3.047 -12.570 -11.590 1.00 92.06 80 TRP A CA 1
ATOM 615 C C . TRP A 1 80 ? -4.088 -12.041 -10.611 1.00 92.06 80 TRP A C 1
ATOM 617 O O . TRP A 1 80 ? -4.460 -10.870 -10.660 1.00 92.06 80 TRP A O 1
ATOM 627 N N . GLU A 1 81 ? -4.495 -12.888 -9.676 1.00 94.44 81 GLU A N 1
ATOM 628 C CA . GLU A 1 81 ? -5.320 -12.481 -8.539 1.00 94.44 81 GLU A CA 1
ATOM 629 C C . GLU A 1 81 ? -4.489 -12.637 -7.274 1.00 94.44 81 GLU A C 1
ATOM 631 O O . GLU A 1 81 ? -3.890 -13.697 -7.052 1.00 94.44 81 GLU A O 1
ATOM 636 N N . LEU A 1 82 ? -4.391 -11.569 -6.484 1.00 95.94 82 LEU A N 1
ATOM 637 C CA . LEU A 1 82 ? -3.438 -11.476 -5.383 1.00 95.94 82 LEU A CA 1
ATOM 638 C C . LEU A 1 82 ? -4.069 -10.797 -4.167 1.00 95.94 82 LEU A C 1
ATOM 640 O O . LEU A 1 82 ? -4.876 -9.876 -4.298 1.00 95.94 82 LEU A O 1
ATOM 644 N N . GLU A 1 83 ? -3.611 -11.185 -2.981 1.00 96.69 83 GLU A N 1
ATOM 645 C CA . GLU A 1 83 ? -3.775 -10.379 -1.773 1.00 96.69 83 GLU A CA 1
ATOM 646 C C . GLU A 1 83 ? -2.432 -9.768 -1.382 1.00 96.69 83 GLU A C 1
ATOM 648 O O . GLU A 1 83 ? -1.447 -10.477 -1.161 1.00 96.69 83 GLU A O 1
ATOM 653 N N . ILE A 1 84 ? -2.397 -8.443 -1.287 1.00 96.31 84 ILE A N 1
ATOM 654 C CA . ILE A 1 84 ? -1.214 -7.686 -0.885 1.00 96.31 84 ILE A CA 1
ATOM 655 C C . ILE A 1 84 ? -1.447 -7.187 0.539 1.00 96.31 84 ILE A C 1
ATOM 657 O O . ILE A 1 84 ? -2.330 -6.367 0.790 1.00 96.31 84 ILE A O 1
ATOM 661 N N . PHE A 1 85 ? -0.660 -7.679 1.488 1.00 96.06 85 PHE A N 1
ATOM 662 C CA . PHE A 1 85 ? -0.736 -7.281 2.887 1.00 96.06 85 PHE A CA 1
ATOM 663 C C . PHE A 1 85 ? 0.341 -6.258 3.206 1.00 96.06 85 PHE A C 1
ATOM 665 O O . PHE A 1 85 ? 1.531 -6.537 3.110 1.00 96.06 85 PHE A O 1
ATOM 672 N N . ILE A 1 86 ? -0.080 -5.089 3.673 1.00 95.19 86 ILE A N 1
ATOM 673 C CA . ILE A 1 86 ? 0.804 -4.082 4.249 1.00 95.19 86 ILE A CA 1
ATOM 674 C C . ILE A 1 86 ? 0.950 -4.408 5.735 1.00 95.19 86 ILE A C 1
ATOM 676 O O . ILE A 1 86 ? 0.028 -4.188 6.529 1.00 95.19 86 ILE A O 1
ATOM 680 N N . THR A 1 87 ? 2.104 -4.953 6.116 1.00 92.62 87 THR A N 1
ATOM 681 C CA . THR A 1 87 ? 2.370 -5.431 7.483 1.00 92.62 87 THR A CA 1
ATOM 682 C C . THR A 1 87 ? 2.796 -4.313 8.431 1.00 92.62 87 THR A C 1
ATOM 684 O O . THR A 1 87 ? 2.522 -4.388 9.635 1.00 92.62 87 THR A O 1
ATOM 687 N N . SER A 1 88 ? 3.436 -3.266 7.900 1.00 89.88 88 SER A N 1
ATOM 688 C CA . SER A 1 88 ? 3.881 -2.091 8.653 1.00 89.88 88 SER A CA 1
ATOM 689 C C . SER A 1 88 ? 3.817 -0.822 7.805 1.00 89.88 88 SER A C 1
ATOM 691 O O . SER A 1 88 ? 4.673 -0.578 6.955 1.00 89.88 88 SER A O 1
ATOM 693 N N . THR A 1 89 ? 2.835 0.034 8.090 1.00 90.19 89 THR A N 1
ATOM 694 C CA . THR A 1 89 ? 2.693 1.340 7.425 1.00 90.19 89 THR A CA 1
ATOM 695 C C . THR A 1 89 ? 3.838 2.300 7.753 1.00 90.19 89 THR A C 1
ATOM 697 O O . THR A 1 89 ? 4.277 3.048 6.887 1.00 90.19 89 THR A O 1
ATOM 700 N N . LYS A 1 90 ? 4.389 2.236 8.975 1.00 89.19 90 LYS A N 1
ATOM 701 C CA . LYS A 1 90 ? 5.559 3.040 9.372 1.00 89.19 90 LYS A CA 1
ATOM 702 C C . LYS A 1 90 ? 6.785 2.710 8.524 1.00 89.19 90 LYS A C 1
ATOM 704 O O . LYS A 1 90 ? 7.433 3.610 8.006 1.00 89.19 90 LYS A O 1
ATOM 709 N N . ARG A 1 91 ? 7.067 1.417 8.343 1.00 88.88 91 ARG A N 1
ATOM 710 C CA . ARG A 1 91 ? 8.208 0.968 7.537 1.00 88.88 91 ARG A CA 1
ATOM 711 C C . ARG A 1 91 ? 8.012 1.292 6.060 1.00 88.88 91 ARG A C 1
ATOM 713 O O . ARG A 1 91 ? 8.956 1.696 5.397 1.00 88.88 91 ARG A O 1
ATOM 720 N N . LEU A 1 92 ? 6.784 1.160 5.561 1.00 90.81 92 LEU A N 1
ATOM 721 C CA . LEU A 1 92 ? 6.449 1.561 4.198 1.00 90.81 92 LEU A CA 1
ATOM 722 C C . LEU A 1 92 ? 6.733 3.058 3.962 1.00 90.81 92 LEU A C 1
ATOM 724 O O . LEU A 1 92 ? 7.319 3.417 2.945 1.00 90.81 92 LEU A O 1
ATOM 728 N N . LEU A 1 93 ? 6.406 3.919 4.934 1.00 90.06 93 LEU A N 1
ATOM 729 C CA . LEU A 1 93 ? 6.715 5.350 4.874 1.00 90.06 93 LEU A CA 1
ATOM 730 C C . LEU A 1 93 ? 8.228 5.631 4.919 1.00 90.06 93 LEU A C 1
ATOM 732 O O . LEU A 1 93 ? 8.715 6.500 4.201 1.00 90.06 93 LEU A O 1
ATOM 736 N N . GLU A 1 94 ? 8.991 4.886 5.720 1.00 88.81 94 GLU A N 1
ATOM 737 C CA . GLU A 1 94 ? 10.458 4.987 5.740 1.00 88.81 94 GLU A CA 1
ATOM 738 C C . GLU A 1 94 ? 11.076 4.608 4.390 1.00 88.81 94 GLU A C 1
ATOM 740 O O . GLU A 1 94 ? 11.982 5.301 3.923 1.00 88.81 94 GLU A O 1
ATOM 745 N N . ILE A 1 95 ? 10.565 3.545 3.757 1.00 89.56 95 ILE A N 1
ATOM 746 C CA . ILE A 1 95 ? 10.969 3.111 2.415 1.00 89.56 95 ILE A CA 1
ATOM 747 C C . ILE A 1 95 ? 10.668 4.204 1.393 1.00 89.56 95 ILE A C 1
ATOM 749 O O . ILE A 1 95 ? 11.552 4.548 0.615 1.00 89.56 95 ILE A O 1
ATOM 753 N N . ARG A 1 96 ? 9.471 4.802 1.424 1.00 90.56 96 ARG A N 1
ATOM 754 C CA . ARG A 1 96 ? 9.122 5.943 0.563 1.00 90.56 96 ARG A CA 1
ATOM 755 C C . ARG A 1 96 ? 10.127 7.084 0.712 1.00 90.56 96 ARG A C 1
ATOM 757 O O . ARG A 1 96 ? 10.670 7.556 -0.280 1.00 90.56 96 ARG A O 1
ATOM 764 N N . SER A 1 97 ? 10.410 7.501 1.946 1.00 89.31 97 SER A N 1
ATOM 765 C CA . SER A 1 97 ? 11.378 8.570 2.222 1.00 89.31 97 SER A CA 1
ATOM 766 C C . SER A 1 97 ? 12.781 8.227 1.717 1.00 89.31 97 SER A C 1
ATOM 768 O O . SER A 1 97 ? 13.483 9.098 1.208 1.00 89.31 97 SER A O 1
ATOM 770 N N . PHE A 1 98 ? 13.187 6.961 1.820 1.00 87.38 98 PHE A N 1
ATOM 771 C CA . PHE A 1 98 ? 14.454 6.486 1.272 1.00 87.38 98 PHE A CA 1
ATOM 772 C C . PHE A 1 98 ? 14.486 6.539 -0.259 1.00 87.38 98 PHE A C 1
ATOM 774 O O . PHE A 1 98 ? 15.454 7.044 -0.826 1.00 87.38 98 PHE A O 1
ATOM 781 N N . LEU A 1 99 ? 13.431 6.074 -0.931 1.00 87.44 99 LEU A N 1
ATOM 782 C CA . LEU A 1 99 ? 13.336 6.118 -2.392 1.00 87.44 99 LEU A CA 1
ATOM 783 C C . LEU A 1 99 ? 13.364 7.564 -2.913 1.00 87.44 99 LEU A C 1
ATOM 785 O O . LEU A 1 99 ? 14.161 7.870 -3.795 1.00 87.44 99 LEU A O 1
ATOM 789 N N . LEU A 1 100 ? 12.604 8.467 -2.287 1.00 88.44 100 LEU A N 1
ATOM 790 C CA . LEU A 1 100 ? 12.620 9.901 -2.601 1.00 88.44 100 LEU A CA 1
ATOM 791 C C . LEU A 1 100 ? 14.000 10.536 -2.388 1.00 88.44 100 LEU A C 1
ATOM 793 O O . LEU A 1 100 ? 14.456 11.327 -3.209 1.00 88.44 100 LEU A O 1
ATOM 797 N N . SER A 1 101 ? 14.693 10.190 -1.298 1.00 84.94 101 SER A N 1
ATOM 798 C CA . SER A 1 101 ? 16.038 10.722 -1.043 1.00 84.94 101 SER A CA 1
ATOM 799 C C . SER A 1 101 ? 17.062 10.264 -2.084 1.00 84.94 101 SER A C 1
ATOM 801 O O . SER A 1 101 ? 17.914 11.057 -2.476 1.00 84.94 101 SER A O 1
ATOM 803 N N . GLN A 1 102 ? 16.952 9.023 -2.575 1.00 82.75 102 GLN A N 1
ATOM 804 C CA . GLN A 1 102 ? 17.803 8.530 -3.658 1.00 82.75 102 GLN A CA 1
ATOM 805 C C . GLN A 1 102 ? 17.543 9.271 -4.966 1.00 82.75 102 GLN A C 1
ATOM 807 O O . GLN A 1 102 ? 18.494 9.645 -5.646 1.00 82.75 102 GLN A O 1
ATOM 812 N N . GLU A 1 103 ? 16.275 9.491 -5.305 1.00 82.31 103 GLU A N 1
ATOM 813 C CA . GLU A 1 103 ? 15.880 10.196 -6.525 1.00 82.31 103 GLU A CA 1
ATOM 814 C C . GLU A 1 103 ? 16.380 11.649 -6.539 1.00 82.31 103 GLU A C 1
ATOM 816 O O . GLU A 1 103 ? 16.864 12.132 -7.559 1.00 82.31 103 GLU A O 1
ATOM 821 N N . LEU A 1 104 ? 16.353 12.319 -5.383 1.00 82.81 104 LEU A N 1
ATOM 822 C CA . LEU A 1 104 ? 16.828 13.696 -5.215 1.00 82.81 104 LEU A CA 1
ATOM 823 C C . LEU A 1 104 ? 18.343 13.809 -4.961 1.00 82.81 104 LEU A C 1
ATOM 825 O O . LEU A 1 104 ? 18.854 14.918 -4.806 1.00 82.81 104 LEU A O 1
ATOM 829 N N . GLY A 1 105 ? 19.070 12.689 -4.877 1.00 77.50 105 GLY A N 1
ATOM 830 C CA . GLY A 1 105 ? 20.504 12.676 -4.565 1.00 77.50 105 GLY A CA 1
ATOM 831 C C . GLY A 1 105 ? 20.849 13.182 -3.157 1.00 77.50 105 GLY A C 1
ATOM 832 O O . GLY A 1 105 ? 21.972 13.628 -2.918 1.00 77.50 105 GLY A O 1
ATOM 833 N N . LEU A 1 106 ? 19.895 13.138 -2.223 1.00 76.88 106 LEU A N 1
ATOM 834 C CA . LEU A 1 106 ? 20.054 13.639 -0.859 1.00 76.88 106 LEU A CA 1
ATOM 835 C C . LEU A 1 106 ? 20.507 12.528 0.102 1.00 76.88 106 LEU A C 1
ATOM 837 O O . LEU A 1 106 ? 20.094 11.373 -0.036 1.00 76.88 106 LEU A O 1
ATOM 841 N N . PRO A 1 107 ? 21.320 12.854 1.124 1.00 70.06 107 PRO A N 1
ATOM 842 C CA . PRO A 1 107 ? 21.701 11.886 2.142 1.00 70.06 107 PRO A CA 1
ATOM 843 C C . PRO A 1 107 ? 20.477 11.448 2.959 1.00 70.06 107 PRO A C 1
ATOM 845 O O . PRO A 1 107 ? 19.787 12.262 3.577 1.00 70.06 107 PRO A O 1
ATOM 848 N N . TYR A 1 108 ? 20.218 10.140 2.985 1.00 68.81 108 TYR A N 1
ATOM 849 C CA . TYR A 1 108 ? 19.178 9.553 3.824 1.00 68.81 108 TYR A CA 1
ATOM 850 C C . TYR A 1 108 ? 19.685 9.354 5.255 1.00 68.81 108 TYR A C 1
ATOM 852 O O . TYR A 1 108 ? 20.506 8.476 5.514 1.00 68.81 108 TYR A O 1
ATOM 860 N N . ASN A 1 109 ? 19.148 10.124 6.201 1.00 64.81 109 ASN A N 1
ATOM 861 C CA . ASN A 1 109 ? 19.518 10.047 7.621 1.00 64.81 109 ASN A CA 1
ATOM 862 C C . ASN A 1 109 ? 18.654 9.064 8.438 1.00 64.81 109 ASN A C 1
ATOM 864 O O . ASN A 1 109 ? 18.675 9.091 9.668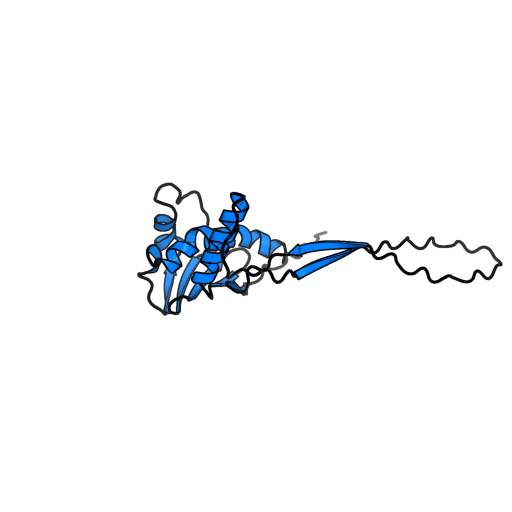 1.00 64.81 109 ASN A O 1
ATOM 868 N N . GLY A 1 110 ? 17.863 8.203 7.789 1.00 62.22 110 GLY A N 1
ATOM 869 C CA . GLY A 1 110 ? 17.013 7.242 8.490 1.00 62.22 110 GLY A CA 1
ATOM 870 C C . GLY A 1 110 ? 17.807 6.049 9.024 1.00 62.22 110 GLY A C 1
ATOM 871 O O . GLY A 1 110 ? 18.373 5.260 8.274 1.00 62.22 110 GLY A O 1
ATOM 872 N N . SER A 1 111 ? 17.783 5.878 10.341 1.00 56.72 111 SER A N 1
ATOM 873 C CA . SER A 1 111 ? 18.481 4.830 11.096 1.00 56.72 111 SER A CA 1
ATOM 874 C C . SER A 1 111 ? 17.800 3.449 11.060 1.00 56.72 111 SER A C 1
ATOM 876 O O . SER A 1 111 ? 18.210 2.540 11.770 1.00 56.72 111 SER A O 1
ATOM 878 N N . SER A 1 112 ? 16.755 3.244 10.257 1.00 58.69 112 SER A N 1
ATOM 879 C CA . SER A 1 112 ? 15.973 1.989 10.228 1.00 58.69 112 SER A CA 1
ATOM 880 C C . SER A 1 112 ? 16.339 1.075 9.050 1.00 58.69 112 SER A C 1
ATOM 882 O O . SER A 1 112 ? 16.452 -0.145 9.205 1.00 58.69 112 SER A O 1
ATOM 884 N N . LEU A 1 113 ? 16.621 1.651 7.877 1.00 59.81 113 LEU A N 1
ATOM 885 C CA . LEU A 1 113 ? 16.969 0.916 6.658 1.00 59.81 113 LEU A CA 1
ATOM 886 C C . LEU A 1 113 ? 18.466 0.602 6.630 1.00 59.81 113 LEU A C 1
ATOM 888 O O . LEU A 1 113 ? 19.201 0.974 5.718 1.00 59.81 113 LEU A O 1
ATOM 892 N N . HIS A 1 114 ? 18.942 -0.090 7.663 1.00 54.16 114 HIS A N 1
ATOM 893 C CA . HIS A 1 114 ? 20.285 -0.641 7.647 1.00 54.16 114 HIS A CA 1
ATOM 894 C C . HIS A 1 114 ? 20.346 -1.714 6.564 1.00 54.16 114 HIS A C 1
ATOM 896 O O . HIS A 1 114 ? 19.918 -2.855 6.755 1.00 54.16 114 HIS A O 1
ATOM 902 N N . SER A 1 115 ? 20.898 -1.324 5.416 1.00 50.12 115 SER A N 1
ATOM 903 C CA . SER A 1 115 ? 21.315 -2.214 4.345 1.00 50.12 115 SER A CA 1
ATOM 904 C C . SER A 1 115 ? 22.338 -3.199 4.909 1.00 50.12 115 SER A C 1
ATOM 906 O O . SER A 1 115 ? 23.549 -2.985 4.850 1.00 50.12 115 SER A O 1
ATOM 908 N N . ARG A 1 116 ? 21.865 -4.310 5.484 1.00 52.66 116 ARG A N 1
ATOM 909 C CA . ARG A 1 116 ? 22.672 -5.526 5.568 1.00 52.66 116 ARG A CA 1
ATOM 910 C C . ARG A 1 116 ? 22.865 -5.956 4.121 1.00 52.66 116 ARG A C 1
ATOM 912 O O . ARG A 1 116 ? 22.010 -6.649 3.572 1.00 52.66 116 ARG A O 1
ATOM 919 N N . ARG A 1 117 ? 23.917 -5.423 3.487 1.00 52.47 117 ARG A N 1
ATOM 920 C CA . ARG A 1 117 ? 24.244 -5.636 2.075 1.00 52.47 117 ARG A CA 1
ATOM 921 C C . ARG A 1 117 ? 24.173 -7.131 1.805 1.00 52.47 117 ARG A C 1
ATOM 923 O O . ARG A 1 117 ? 24.993 -7.890 2.316 1.00 52.47 117 ARG A O 1
ATOM 930 N N . LYS A 1 118 ? 23.192 -7.552 1.015 1.00 55.12 118 LYS A N 1
ATOM 931 C CA . LYS A 1 118 ? 23.248 -8.862 0.379 1.00 55.12 118 LYS A CA 1
ATOM 932 C C . LYS A 1 118 ? 23.851 -8.623 -0.991 1.00 55.12 118 LYS A C 1
ATOM 934 O O . LYS A 1 118 ? 23.361 -7.819 -1.780 1.00 55.12 118 LYS A O 1
ATOM 939 N N . ILE A 1 119 ? 24.992 -9.249 -1.207 1.00 58.06 119 ILE A N 1
ATOM 940 C CA . ILE A 1 119 ? 25.708 -9.190 -2.465 1.00 58.06 119 ILE A CA 1
ATOM 941 C C . ILE A 1 119 ? 25.036 -10.205 -3.380 1.00 58.06 119 ILE A C 1
ATOM 943 O O . ILE A 1 119 ? 25.037 -11.396 -3.073 1.00 58.06 119 ILE A O 1
ATOM 947 N N . LEU A 1 120 ? 24.451 -9.745 -4.486 1.00 53.97 120 LEU A N 1
ATOM 948 C CA . LEU A 1 120 ? 24.083 -10.661 -5.555 1.00 53.97 120 LEU A CA 1
ATOM 949 C C . LEU A 1 120 ? 25.360 -10.987 -6.326 1.00 53.97 120 LEU A C 1
ATOM 951 O O . LEU A 1 120 ? 25.939 -10.112 -6.975 1.00 53.97 120 LEU A O 1
ATOM 955 N N . VAL A 1 121 ? 25.798 -12.235 -6.209 1.00 58.59 121 VAL A N 1
ATOM 956 C CA . VAL A 1 121 ? 26.899 -12.789 -6.988 1.00 58.59 121 VAL A CA 1
ATOM 957 C C . VAL A 1 121 ? 26.293 -13.394 -8.244 1.00 58.59 121 VAL A C 1
ATOM 959 O O . VAL A 1 121 ? 25.502 -14.331 -8.172 1.00 58.59 121 VAL A O 1
ATOM 962 N N . THR A 1 122 ? 26.619 -12.817 -9.394 1.00 59.56 122 THR A N 1
ATOM 963 C CA . THR A 1 122 ? 26.319 -13.426 -10.693 1.00 59.56 122 THR A CA 1
ATOM 964 C C . THR A 1 122 ? 27.558 -14.190 -11.134 1.00 59.56 122 THR A C 1
ATOM 966 O O . THR A 1 122 ? 28.608 -13.573 -11.303 1.00 59.56 122 THR A O 1
ATOM 969 N N . GLU A 1 123 ? 27.438 -15.507 -11.268 1.00 56.75 123 GLU A N 1
ATOM 970 C CA . GLU A 1 123 ? 28.477 -16.389 -11.798 1.00 56.75 123 GLU A CA 1
ATOM 971 C C . GLU A 1 123 ? 28.338 -16.444 -13.322 1.00 56.75 123 GLU A C 1
ATOM 973 O O . GLU A 1 123 ? 27.280 -16.795 -13.847 1.00 56.75 123 GLU A O 1
ATOM 978 N N . THR A 1 124 ? 29.384 -16.049 -14.041 1.00 56.09 124 THR A N 1
ATOM 979 C CA . THR A 1 124 ? 29.517 -16.341 -15.470 1.00 56.09 124 THR A CA 1
ATOM 980 C C . THR A 1 124 ? 30.573 -17.424 -15.613 1.00 56.09 124 THR A C 1
ATOM 982 O O . THR A 1 124 ? 31.754 -17.144 -15.409 1.00 56.09 124 THR A O 1
ATOM 985 N N . VAL A 1 125 ? 30.135 -18.645 -15.926 1.00 54.69 125 VAL A N 1
ATOM 986 C CA . VAL A 1 125 ? 31.018 -19.755 -16.293 1.00 54.69 125 VAL A CA 1
ATOM 987 C C . VAL A 1 125 ? 31.272 -19.649 -17.792 1.00 54.69 125 VAL A C 1
ATOM 989 O O . VAL A 1 125 ? 30.343 -19.793 -18.588 1.00 54.69 125 VAL A O 1
ATOM 992 N N . THR A 1 126 ? 32.507 -19.365 -18.187 1.00 55.09 126 THR A N 1
ATOM 993 C CA . THR A 1 126 ? 32.952 -19.580 -19.565 1.00 55.09 126 THR A CA 1
ATOM 994 C C . THR A 1 126 ? 33.258 -21.064 -19.709 1.00 55.09 126 THR A C 1
ATOM 996 O O . THR A 1 126 ? 34.294 -21.540 -19.256 1.00 55.09 126 THR A O 1
ATOM 999 N N . LEU A 1 127 ? 32.310 -21.819 -20.265 1.00 53.94 127 LEU A N 1
ATOM 1000 C CA . LEU A 1 127 ? 32.619 -23.132 -20.816 1.00 53.94 127 LEU A CA 1
ATOM 1001 C C . LEU A 1 127 ? 33.252 -22.872 -22.177 1.00 53.94 127 LEU A C 1
ATOM 1003 O O . LEU A 1 127 ? 32.537 -22.533 -23.123 1.00 53.94 127 LEU A O 1
ATOM 1007 N N . ASP A 1 128 ? 34.572 -23.002 -22.265 1.00 52.00 128 ASP A N 1
ATOM 1008 C CA . ASP A 1 128 ? 35.194 -23.227 -23.561 1.00 52.00 128 ASP A CA 1
ATOM 1009 C C . ASP A 1 128 ? 34.546 -24.493 -24.127 1.00 52.00 128 ASP A C 1
ATOM 1011 O O . ASP A 1 128 ? 34.538 -25.556 -23.503 1.00 52.00 128 ASP A O 1
ATOM 1015 N N . THR A 1 129 ? 33.858 -24.340 -25.255 1.00 45.88 129 THR A N 1
ATOM 1016 C CA . THR A 1 129 ? 33.198 -25.448 -25.942 1.00 45.88 129 THR A CA 1
ATOM 1017 C C . THR A 1 129 ? 34.226 -26.551 -26.174 1.00 45.88 129 THR A C 1
ATOM 1019 O O . THR A 1 129 ? 35.268 -26.243 -26.757 1.00 45.88 129 THR A O 1
ATOM 1022 N N . PRO A 1 130 ? 33.973 -27.810 -25.770 1.00 44.81 130 PRO A N 1
ATOM 1023 C CA . PRO A 1 130 ? 34.900 -28.881 -26.080 1.00 44.81 130 PRO A CA 1
ATOM 1024 C C . PRO A 1 130 ? 34.940 -29.017 -27.601 1.00 44.81 130 PRO A C 1
ATOM 1026 O O . PRO A 1 130 ? 33.936 -29.337 -28.242 1.00 44.81 130 PRO A O 1
ATOM 1029 N N . THR A 1 131 ? 36.094 -28.710 -28.185 1.00 46.97 131 THR A N 1
ATOM 1030 C CA . THR A 1 131 ? 36.391 -29.046 -29.572 1.00 46.97 131 THR A CA 1
ATOM 1031 C C . THR A 1 131 ? 36.282 -30.560 -29.679 1.00 46.97 131 THR A C 1
ATOM 1033 O O . THR A 1 131 ? 37.066 -31.280 -29.066 1.00 46.97 131 THR A O 1
ATOM 1036 N N . ILE A 1 132 ? 35.276 -31.045 -30.408 1.00 45.97 132 ILE A N 1
ATOM 1037 C CA . ILE A 1 132 ? 35.137 -32.464 -30.735 1.00 45.97 132 ILE A CA 1
ATOM 1038 C C . ILE A 1 132 ? 36.389 -32.843 -31.532 1.00 45.97 132 ILE A C 1
ATOM 1040 O O . ILE A 1 132 ? 36.559 -32.403 -32.670 1.00 45.97 132 ILE A O 1
ATOM 1044 N N . LEU A 1 133 ? 37.294 -33.588 -30.897 1.00 44.34 133 LEU A N 1
ATOM 1045 C CA . LEU A 1 133 ? 38.485 -34.135 -31.532 1.00 44.34 133 LEU A CA 1
ATOM 1046 C C . LEU A 1 133 ? 38.038 -35.191 -32.547 1.00 44.34 133 LEU A C 1
ATOM 1048 O O . LEU A 1 133 ? 37.358 -36.154 -32.198 1.00 44.34 133 LEU A O 1
ATOM 1052 N N . HIS A 1 134 ? 38.390 -34.965 -33.811 1.00 42.56 134 HIS A N 1
ATOM 1053 C CA . HIS A 1 134 ? 38.325 -35.978 -34.855 1.00 42.56 134 HIS A CA 1
ATOM 1054 C C . HIS A 1 134 ? 39.328 -37.093 -34.528 1.00 42.56 134 HIS A C 1
ATOM 1056 O O . HIS A 1 134 ? 40.479 -36.806 -34.203 1.00 42.56 134 HIS A O 1
ATOM 1062 N N . GLU A 1 135 ? 38.876 -38.343 -34.612 1.00 42.19 135 GLU A N 1
ATOM 1063 C CA . GLU A 1 135 ? 39.698 -39.542 -34.447 1.00 42.19 135 GLU A CA 1
ATOM 1064 C C . GLU A 1 135 ? 40.722 -39.643 -35.588 1.00 42.19 135 GLU A C 1
ATOM 1066 O O . GLU A 1 135 ? 40.352 -39.984 -36.708 1.00 42.19 135 GLU A O 1
ATOM 1071 N N . GLU A 1 136 ? 41.999 -39.384 -35.299 1.00 44.91 136 GLU A N 1
ATOM 1072 C CA . GLU A 1 136 ? 43.126 -40.040 -35.973 1.00 44.91 136 GLU A CA 1
ATOM 1073 C C . GLU A 1 136 ? 44.181 -40.425 -34.918 1.00 44.91 136 GLU A C 1
ATOM 1075 O O . GLU A 1 136 ? 44.450 -39.671 -33.981 1.00 44.91 136 GLU A O 1
ATOM 1080 N N . ASP A 1 137 ? 44.683 -41.653 -35.058 1.00 43.00 137 ASP A N 1
ATOM 1081 C CA . ASP A 1 137 ? 45.420 -42.472 -34.089 1.00 43.00 137 ASP A CA 1
ATOM 1082 C C . ASP A 1 137 ? 46.662 -41.841 -33.417 1.00 43.00 137 ASP A C 1
ATOM 1084 O O . ASP A 1 137 ? 47.398 -41.039 -33.990 1.00 43.00 137 ASP A O 1
ATOM 1088 N N . ASP A 1 138 ? 46.931 -42.365 -32.214 1.00 46.22 138 ASP A N 1
ATOM 1089 C CA . ASP A 1 138 ? 48.196 -42.372 -31.464 1.00 46.22 138 ASP A CA 1
ATOM 1090 C C . ASP A 1 138 ? 48.749 -41.046 -30.906 1.00 46.22 138 ASP A C 1
ATOM 1092 O O . ASP A 1 138 ? 49.681 -40.450 -31.450 1.00 46.22 138 ASP A O 1
ATOM 1096 N N . GLN A 1 139 ? 48.304 -40.690 -29.688 1.00 40.53 139 GLN A N 1
ATOM 1097 C CA . GLN A 1 139 ? 49.177 -40.288 -28.566 1.00 40.53 139 GLN A CA 1
ATOM 1098 C C . GLN A 1 139 ? 48.371 -40.072 -27.272 1.00 40.53 139 GLN A C 1
ATOM 1100 O O . GLN A 1 139 ? 47.388 -39.338 -27.243 1.00 40.53 139 GLN A O 1
ATOM 1105 N N . VAL A 1 140 ? 48.812 -40.697 -26.174 1.00 48.66 140 VAL A N 1
ATOM 1106 C CA . VAL A 1 140 ? 48.225 -40.563 -24.830 1.00 48.66 140 VAL A CA 1
ATOM 1107 C C . VAL A 1 140 ? 48.471 -39.144 -24.304 1.00 48.66 140 VAL A C 1
ATOM 1109 O O . VAL A 1 140 ? 49.489 -38.869 -23.668 1.00 48.66 140 VAL A O 1
ATOM 1112 N N . ALA A 1 141 ? 47.549 -38.228 -24.593 1.00 45.94 141 ALA A N 1
ATOM 1113 C CA . ALA A 1 141 ? 47.525 -36.897 -24.007 1.00 45.94 141 ALA A CA 1
ATOM 1114 C C . ALA A 1 141 ? 46.878 -36.976 -22.618 1.00 45.94 141 ALA A C 1
ATOM 1116 O O . ALA A 1 141 ? 45.723 -37.364 -22.472 1.00 45.94 141 ALA A O 1
ATOM 1117 N N . VAL A 1 142 ? 47.645 -36.630 -21.585 1.00 49.84 142 VAL A N 1
ATOM 1118 C CA . VAL A 1 142 ? 47.132 -36.450 -20.225 1.00 49.84 142 VAL A CA 1
ATOM 1119 C C . VAL A 1 142 ? 46.158 -35.275 -20.261 1.00 49.84 142 VAL A C 1
ATOM 1121 O O . VAL A 1 142 ? 46.585 -34.129 -20.404 1.00 49.84 142 VAL A O 1
ATOM 1124 N N . GLU A 1 143 ? 44.858 -35.558 -20.172 1.00 55.00 143 GLU A N 1
ATOM 1125 C CA . GLU A 1 143 ? 43.821 -34.540 -20.017 1.00 55.00 143 GLU A CA 1
ATOM 1126 C C . GLU A 1 143 ? 44.092 -33.770 -18.719 1.00 55.00 143 GLU A C 1
ATOM 1128 O O . GLU A 1 143 ? 43.859 -34.251 -17.610 1.00 55.00 143 GLU A O 1
ATOM 1133 N N . MET A 1 144 ? 44.672 -32.575 -18.845 1.00 53.22 144 MET A N 1
ATOM 1134 C CA . MET A 1 144 ? 44.745 -31.637 -17.737 1.00 53.22 144 MET A CA 1
ATOM 1135 C C . MET A 1 144 ? 43.328 -31.141 -17.463 1.00 53.22 144 MET A C 1
ATOM 1137 O O . MET A 1 144 ? 42.776 -30.401 -18.275 1.00 53.22 144 MET A O 1
ATOM 1141 N N . ASP A 1 145 ? 42.774 -31.527 -16.313 1.00 57.75 145 ASP A N 1
ATOM 1142 C CA . ASP A 1 145 ? 41.544 -30.970 -15.746 1.00 57.75 145 ASP A CA 1
ATOM 1143 C C . ASP A 1 145 ? 41.627 -29.432 -15.725 1.00 57.75 145 ASP A C 1
ATOM 1145 O O . ASP A 1 145 ? 42.191 -28.819 -14.811 1.00 57.75 145 ASP A O 1
ATOM 1149 N N . GLN A 1 146 ? 41.081 -28.778 -16.753 1.00 58.69 146 GLN A N 1
ATOM 1150 C CA . GLN A 1 146 ? 40.953 -27.329 -16.776 1.00 58.69 146 GLN A CA 1
ATOM 1151 C C . GLN A 1 146 ? 39.854 -26.930 -15.796 1.00 58.69 146 GLN A C 1
ATOM 1153 O O . GLN A 1 146 ? 38.660 -27.124 -16.024 1.00 58.69 146 GLN A O 1
ATOM 1158 N N . LYS A 1 147 ? 40.275 -26.362 -14.666 1.00 66.62 147 LYS A N 1
ATOM 1159 C CA . LYS A 1 147 ? 39.365 -25.758 -13.698 1.00 66.62 147 LYS A CA 1
ATOM 1160 C C . LYS A 1 147 ? 38.643 -24.584 -14.377 1.00 66.62 147 LYS A C 1
ATOM 1162 O O . LYS A 1 147 ? 39.329 -23.690 -14.869 1.00 66.62 147 LYS A O 1
ATOM 1167 N N . PRO A 1 148 ? 37.299 -24.540 -14.379 1.00 66.50 148 PRO A N 1
ATOM 1168 C CA . PRO A 1 148 ? 36.568 -23.454 -15.019 1.00 66.50 148 PRO A CA 1
ATOM 1169 C C . PRO A 1 148 ? 36.936 -22.109 -14.384 1.00 66.50 148 PRO A C 1
ATOM 1171 O O . PRO A 1 148 ? 36.975 -21.977 -13.154 1.00 66.50 148 PRO A O 1
ATOM 1174 N N . GLU A 1 149 ? 37.192 -21.104 -15.222 1.00 68.06 149 GLU A N 1
ATOM 1175 C CA . GLU A 1 149 ? 37.405 -19.734 -14.765 1.00 68.06 149 GLU A CA 1
ATOM 1176 C C . GLU A 1 149 ? 36.071 -19.129 -14.312 1.00 68.06 149 GLU A C 1
ATOM 1178 O O . GLU A 1 149 ? 35.133 -18.936 -15.089 1.00 68.06 149 GLU A O 1
ATOM 1183 N N . LEU A 1 150 ? 35.971 -18.847 -13.011 1.00 67.69 150 LEU A N 1
ATOM 1184 C CA . LEU A 1 150 ? 34.778 -18.278 -12.396 1.00 67.69 150 LEU A CA 1
ATOM 1185 C C . LEU A 1 150 ? 34.880 -16.755 -12.363 1.00 67.69 150 LEU A C 1
ATOM 1187 O O . LEU A 1 150 ? 35.589 -16.183 -11.533 1.00 67.69 150 LEU A O 1
ATOM 1191 N N . ASN A 1 151 ? 34.122 -16.090 -13.233 1.00 69.06 151 ASN A N 1
ATOM 1192 C CA . ASN A 1 151 ? 33.976 -14.641 -13.196 1.00 69.06 151 ASN A CA 1
ATOM 1193 C C . ASN A 1 151 ? 32.758 -14.254 -12.346 1.00 69.06 151 ASN A C 1
ATOM 1195 O O . ASN A 1 151 ? 31.611 -14.562 -12.678 1.00 69.06 151 ASN A O 1
ATOM 1199 N N . PHE A 1 152 ? 33.012 -13.559 -11.233 1.00 66.19 152 PHE A N 1
ATOM 1200 C CA . PHE A 1 152 ? 31.976 -13.104 -10.308 1.00 66.19 152 PHE A CA 1
ATOM 1201 C C . PHE A 1 152 ? 31.650 -11.627 -10.532 1.00 66.19 152 PHE A C 1
ATOM 1203 O O . PHE A 1 152 ? 32.483 -10.748 -10.309 1.00 66.19 152 PHE A O 1
ATOM 1210 N N . LYS A 1 153 ? 30.402 -11.329 -10.906 1.00 65.12 153 LYS A N 1
ATOM 1211 C CA . LYS A 1 153 ? 29.895 -9.953 -10.976 1.00 65.12 153 LYS A CA 1
ATOM 1212 C C . LYS A 1 153 ? 29.056 -9.634 -9.745 1.00 65.12 153 LYS A C 1
ATOM 1214 O O . LYS A 1 153 ? 27.995 -10.226 -9.540 1.00 65.12 153 LYS A O 1
ATOM 1219 N N . TYR A 1 154 ? 29.526 -8.667 -8.963 1.00 63.0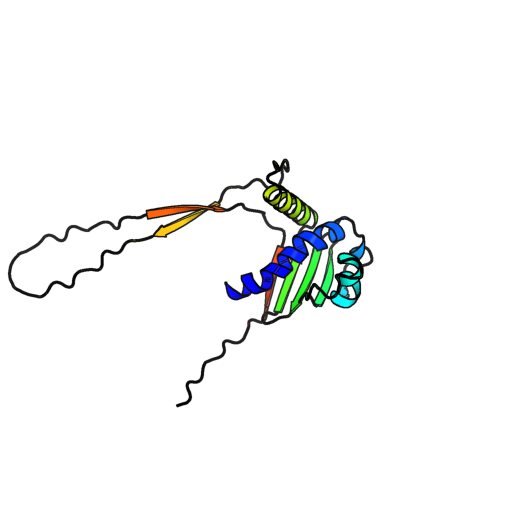9 154 TYR A N 1
ATOM 1220 C CA . TYR A 1 154 ? 28.915 -8.215 -7.716 1.00 63.09 154 TYR A CA 1
ATOM 1221 C C . TYR A 1 154 ? 27.910 -7.092 -7.995 1.00 63.09 154 TYR A C 1
ATOM 1223 O O . TYR A 1 154 ? 28.287 -6.034 -8.499 1.00 63.09 154 TYR A O 1
ATOM 1231 N N . LYS A 1 155 ? 26.631 -7.291 -7.649 1.00 62.09 155 LYS A N 1
ATOM 1232 C CA . LYS A 1 155 ? 25.631 -6.211 -7.616 1.00 62.09 155 LYS A CA 1
ATOM 1233 C C . LYS A 1 155 ? 25.171 -5.971 -6.175 1.00 62.09 155 LYS A C 1
ATOM 1235 O O . LYS A 1 155 ? 24.620 -6.892 -5.564 1.00 62.09 155 LYS A O 1
ATOM 1240 N N . PRO A 1 156 ? 25.390 -4.772 -5.603 1.00 62.97 156 PRO A N 1
ATOM 1241 C CA . PRO A 1 156 ? 24.892 -4.464 -4.271 1.00 62.97 156 PRO A CA 1
ATOM 1242 C C . PRO A 1 156 ? 23.362 -4.403 -4.303 1.00 62.97 156 PRO A C 1
ATOM 1244 O O . PRO A 1 156 ? 22.785 -3.637 -5.071 1.00 62.97 156 PRO A O 1
ATOM 1247 N N . VAL A 1 157 ? 22.704 -5.210 -3.469 1.00 66.38 157 VAL A N 1
ATOM 1248 C CA . VAL A 1 157 ? 21.253 -5.145 -3.269 1.00 66.38 157 VAL A CA 1
ATOM 1249 C C . VAL A 1 157 ? 20.978 -4.458 -1.937 1.00 66.38 157 VAL A C 1
ATOM 1251 O O . VAL A 1 157 ? 21.491 -4.871 -0.892 1.00 66.38 157 VAL A O 1
ATOM 1254 N N . VAL A 1 158 ? 20.166 -3.402 -1.975 1.00 69.38 158 VAL A N 1
ATOM 1255 C CA . VAL A 1 158 ? 19.667 -2.735 -0.771 1.00 69.38 158 VAL A CA 1
ATOM 1256 C C . VAL A 1 158 ? 18.454 -3.503 -0.264 1.00 69.38 158 VAL A C 1
ATOM 1258 O O . VAL A 1 158 ? 17.466 -3.665 -0.976 1.00 69.38 158 VAL A O 1
ATOM 1261 N N . ASN A 1 159 ? 18.530 -3.990 0.972 1.00 74.19 159 ASN A N 1
ATOM 1262 C CA . ASN A 1 159 ? 17.393 -4.624 1.623 1.00 74.19 159 ASN A CA 1
ATOM 1263 C C . ASN A 1 159 ? 16.505 -3.550 2.270 1.00 74.19 159 ASN A C 1
ATOM 1265 O O . ASN A 1 159 ? 16.918 -2.915 3.239 1.00 74.19 159 ASN A O 1
ATOM 1269 N N . LEU A 1 160 ? 15.290 -3.377 1.746 1.00 76.19 160 LEU A N 1
ATOM 1270 C CA . LEU A 1 160 ? 14.275 -2.457 2.281 1.00 76.19 160 LEU A CA 1
ATOM 1271 C C . LEU A 1 160 ? 13.502 -3.055 3.479 1.00 76.19 160 LEU A C 1
ATOM 1273 O O . LEU A 1 160 ? 12.798 -2.362 4.215 1.00 76.19 160 LEU A O 1
ATOM 1277 N N . GLY A 1 161 ? 13.705 -4.350 3.722 1.00 75.38 161 GLY A N 1
ATOM 1278 C CA . GLY A 1 161 ? 13.100 -5.128 4.787 1.00 75.38 161 GLY A CA 1
ATOM 1279 C C . GLY A 1 161 ? 11.647 -5.518 4.545 1.00 75.38 161 GLY A C 1
ATOM 1280 O O . GLY A 1 161 ? 11.054 -5.221 3.512 1.00 75.38 161 GLY A O 1
ATOM 1281 N N . GLU A 1 162 ? 11.080 -6.222 5.521 1.00 83.38 162 GLU A N 1
ATOM 1282 C CA . GLU A 1 162 ? 9.741 -6.806 5.429 1.00 83.38 162 GLU A CA 1
ATOM 1283 C C . GLU A 1 162 ? 8.669 -5.759 5.766 1.00 83.38 162 GLU A C 1
ATOM 1285 O O . GLU A 1 162 ? 8.610 -5.258 6.894 1.00 83.38 162 GLU A O 1
ATOM 1290 N N . CYS A 1 163 ? 7.846 -5.402 4.777 1.00 89.50 163 CYS A N 1
ATOM 1291 C CA . CYS A 1 163 ? 6.727 -4.458 4.927 1.00 89.50 163 CYS A CA 1
ATOM 1292 C C . CYS A 1 163 ? 5.489 -4.809 4.085 1.00 89.50 163 CYS A C 1
ATOM 1294 O O . CYS A 1 163 ? 4.390 -4.350 4.406 1.00 89.50 163 CYS A O 1
ATOM 1296 N N . ILE A 1 164 ? 5.666 -5.608 3.030 1.00 92.62 164 ILE A N 1
ATOM 1297 C CA . ILE A 1 164 ? 4.614 -6.049 2.120 1.00 92.62 164 ILE A CA 1
ATOM 1298 C C . ILE A 1 164 ? 4.746 -7.561 1.950 1.00 92.62 164 ILE A C 1
ATOM 1300 O O . ILE A 1 164 ? 5.801 -8.033 1.528 1.00 92.62 164 ILE A O 1
ATOM 1304 N N . ASP A 1 165 ? 3.663 -8.286 2.220 1.00 93.94 165 ASP A N 1
ATOM 1305 C CA . ASP A 1 165 ? 3.539 -9.706 1.897 1.00 93.94 165 ASP A CA 1
ATOM 1306 C C . ASP A 1 165 ? 2.570 -9.869 0.725 1.00 93.94 165 ASP A C 1
ATOM 1308 O O . ASP A 1 165 ? 1.516 -9.233 0.689 1.00 93.94 165 ASP A O 1
ATOM 1312 N N . ILE A 1 166 ? 2.908 -10.726 -0.238 1.00 94.31 166 ILE A N 1
ATOM 1313 C CA . ILE A 1 166 ? 2.095 -10.953 -1.438 1.00 94.31 166 ILE A CA 1
ATOM 1314 C C . ILE A 1 166 ? 1.674 -12.416 -1.475 1.00 94.31 166 ILE A C 1
ATOM 1316 O O . ILE A 1 166 ? 2.512 -13.312 -1.580 1.00 94.31 166 ILE A O 1
ATOM 1320 N N . TYR A 1 167 ? 0.367 -12.645 -1.436 1.00 94.62 167 TYR A N 1
ATOM 1321 C CA . TYR A 1 167 ? -0.242 -13.963 -1.538 1.00 94.62 167 TYR A CA 1
ATOM 1322 C C . TYR A 1 167 ? -0.874 -14.113 -2.914 1.00 94.62 167 TYR A C 1
ATOM 1324 O O . TYR A 1 167 ? -1.654 -13.271 -3.352 1.00 94.62 167 TYR A O 1
ATOM 1332 N N . ILE A 1 168 ? -0.527 -15.194 -3.609 1.00 94.19 168 ILE A N 1
ATOM 1333 C CA . ILE A 1 168 ? -1.053 -15.482 -4.943 1.00 94.19 168 ILE A CA 1
ATOM 1334 C C . ILE A 1 168 ? -2.316 -16.327 -4.791 1.00 94.19 168 ILE A C 1
ATOM 1336 O O . ILE A 1 168 ? -2.223 -17.475 -4.359 1.00 94.19 168 ILE A O 1
ATOM 1340 N N . LEU A 1 169 ? -3.465 -15.777 -5.184 1.00 93.81 169 LEU A N 1
ATOM 1341 C CA . LEU A 1 169 ? -4.747 -16.484 -5.199 1.00 93.81 169 LEU A CA 1
ATOM 1342 C C . LEU A 1 169 ? -4.948 -17.237 -6.517 1.00 93.81 169 LEU A C 1
ATOM 1344 O O . LEU A 1 169 ? -5.275 -18.422 -6.517 1.00 93.81 169 LEU A O 1
ATOM 1348 N N . HIS A 1 170 ? -4.683 -16.574 -7.645 1.00 92.62 170 HIS A N 1
ATOM 1349 C CA . HIS A 1 170 ? -4.839 -17.161 -8.973 1.00 92.62 170 HIS A CA 1
ATOM 1350 C C . HIS A 1 170 ? -3.644 -16.846 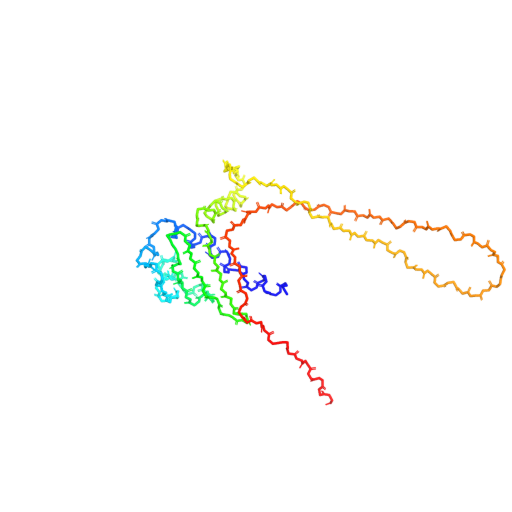-9.875 1.00 92.62 170 HIS A C 1
ATOM 1352 O O . HIS A 1 170 ? -3.069 -15.755 -9.838 1.00 92.62 170 HIS A O 1
ATOM 1358 N N . ARG A 1 171 ? -3.278 -17.825 -10.711 1.00 89.81 171 ARG A N 1
ATOM 1359 C CA . ARG A 1 171 ? -2.209 -17.708 -11.709 1.00 89.81 171 ARG A CA 1
ATOM 1360 C C . ARG A 1 171 ? -2.805 -17.696 -13.118 1.00 89.81 171 ARG A C 1
ATOM 1362 O O . ARG A 1 171 ? -3.695 -18.503 -13.382 1.00 89.81 171 ARG A O 1
ATOM 1369 N N . PRO A 1 172 ? -2.269 -16.896 -14.051 1.00 87.62 172 PRO A N 1
ATOM 1370 C CA . PRO A 1 172 ? -2.693 -16.926 -15.440 1.00 87.62 172 PRO A CA 1
ATOM 1371 C C . PRO A 1 172 ? -2.567 -18.341 -16.010 1.00 87.62 172 PRO A C 1
ATOM 1373 O O . PRO A 1 172 ? -1.543 -19.015 -15.834 1.00 87.62 172 PRO A O 1
ATOM 1376 N N . LYS A 1 173 ? -3.600 -18.802 -16.719 1.00 80.50 173 LYS A N 1
ATOM 1377 C CA . LYS A 1 173 ? -3.541 -20.080 -17.432 1.00 80.50 173 LYS A CA 1
ATOM 1378 C C . LYS A 1 173 ? -2.546 -19.941 -18.581 1.00 80.50 173 LYS A C 1
ATOM 1380 O O . LYS A 1 173 ? -2.681 -19.052 -19.416 1.00 80.50 173 LYS A O 1
ATOM 1385 N N . ARG A 1 174 ? -1.554 -20.835 -18.651 1.00 74.88 174 ARG A N 1
ATOM 1386 C CA . ARG A 1 174 ? -0.661 -20.913 -19.815 1.00 74.88 174 ARG A CA 1
ATOM 1387 C C . ARG A 1 174 ? -1.511 -21.212 -21.047 1.00 74.88 174 ARG A C 1
ATOM 1389 O O . ARG A 1 174 ? -2.114 -22.283 -21.115 1.00 74.88 174 ARG A O 1
ATOM 1396 N N . GLN A 1 175 ? -1.546 -20.295 -22.013 1.00 64.12 175 GLN A N 1
ATOM 1397 C CA . GLN A 1 175 ? -2.065 -20.622 -23.334 1.00 64.12 175 GLN A CA 1
ATOM 1398 C C . GLN A 1 175 ? -1.152 -21.702 -23.918 1.00 64.12 175 GLN A C 1
ATOM 1400 O O . GLN A 1 175 ? 0.003 -21.451 -24.257 1.00 64.12 175 GLN A O 1
ATOM 1405 N N . ARG A 1 176 ? -1.643 -22.944 -23.977 1.00 59.78 176 ARG A N 1
ATOM 1406 C CA . ARG A 1 176 ? -1.046 -23.944 -24.857 1.00 59.78 176 ARG A CA 1
ATOM 1407 C C . ARG A 1 176 ? -1.304 -23.431 -26.265 1.00 59.78 176 ARG A C 1
ATOM 1409 O O . ARG A 1 176 ? -2.449 -23.454 -26.704 1.00 59.78 176 ARG A O 1
ATOM 1416 N N . HIS A 1 177 ? -0.267 -22.955 -26.947 1.00 55.53 177 HIS A N 1
ATOM 1417 C CA . HIS A 1 177 ? -0.324 -22.825 -28.395 1.00 55.53 177 HIS A CA 1
ATOM 1418 C C . HIS A 1 177 ? -0.626 -24.219 -28.950 1.00 55.53 177 HIS A C 1
ATOM 1420 O O . HIS A 1 177 ? 0.253 -25.072 -29.035 1.00 55.53 177 HIS A O 1
ATOM 1426 N N . SER A 1 178 ? -1.893 -24.489 -29.261 1.00 52.75 178 SER A N 1
ATOM 1427 C CA . SER A 1 178 ? -2.225 -25.592 -30.144 1.00 52.75 178 SER A CA 1
ATOM 1428 C C . SER A 1 178 ? -1.733 -25.168 -31.521 1.00 52.75 178 SER A C 1
ATOM 1430 O O . SER A 1 178 ? -2.385 -24.364 -32.188 1.00 52.75 178 SER A O 1
ATOM 1432 N N . HIS A 1 179 ? -0.568 -25.663 -31.930 1.00 52.50 179 HIS A N 1
ATOM 1433 C CA . HIS A 1 179 ? -0.257 -25.759 -33.348 1.00 52.50 179 HIS A CA 1
ATOM 1434 C C . HIS A 1 179 ? -1.358 -26.613 -33.993 1.00 52.50 179 HIS A C 1
ATOM 1436 O O . HIS A 1 179 ? -1.366 -27.832 -33.862 1.00 52.50 179 HIS A O 1
ATOM 1442 N N . ARG A 1 180 ? -2.333 -25.953 -34.621 1.00 48.03 180 ARG A N 1
ATOM 1443 C CA . ARG A 1 180 ? -3.059 -26.496 -35.774 1.00 48.03 180 ARG A CA 1
ATOM 1444 C C . ARG A 1 180 ? -2.141 -26.172 -36.961 1.00 48.03 180 ARG A C 1
ATOM 1446 O O . ARG A 1 180 ? -1.809 -25.001 -37.122 1.00 48.03 180 ARG A O 1
ATOM 1453 N N . SER A 1 181 ? -1.381 -27.149 -37.468 1.00 48.38 181 SER A N 1
ATOM 1454 C CA . SER A 1 181 ? -1.791 -28.119 -38.505 1.00 48.38 181 SER A CA 1
ATOM 1455 C C . SER A 1 181 ? -2.319 -27.404 -39.734 1.00 48.38 181 SER A C 1
ATOM 1457 O O . SER A 1 181 ? -3.420 -26.825 -39.614 1.00 48.38 181 SER A O 1
#

Sequence (181 aa):
MRDLCLQLKDELVLIAYELAPELVAGGTFGNLRIGQSSDFASNFVSKLLGGDDSNLITSRIETVTRVAKSRYKLHYKGDWELEIFITSTKRLLEIRSFLLSQELGLPYNGSSLHSRRKILVTETVTLDTPTILHEEDDQVAVEMDQKPELNFKYKPVVNLGECIDIYILHRPKRQRHSHRS

Secondary structure (DSSP, 8-state):
-HHHHHHHHHHHHHIIIIIHHHHHH-TTTTT--TT-EEEHIIIIIHHHTTTTGGGT----EEEEEEEETTEEEEEEESSSEEEEEES-HHHHHHHHHHHHHHHTT-----SS-----EEEEEEEE------------------------EEEEEEEEP---S-EEEEEEE-PPP-------

Radius of gyration: 25.07 Å; chains: 1; bounding box: 64×58×52 Å

InterPro domains:
  IPR021624 Single-strand annealing weakened protein 1 [PF11561] (1-169)

Organism: NCBI:txid48254